Protein AF-A0A1D2I4F2-F1 (afdb_monomer_lite)

Radius of gyration: 16.28 Å; chains: 1; bounding box: 56×26×35 Å

Sequence (125 aa):
MTRATALVVESPAGPIPRQWALKSPFAGLDVCREAGWDMWPDGPRPVFDEDFWDLSAVKFPKGVRSNVKRLDFTGITNPALRLTAKEYVFALVVPEHERVLALPEARREPYKPESAFNFCVQLVR

Secondary structure (DSSP, 8-state):
----------PPPSSPPHHHHTTSTTTT-BHHHHTT--B-TTS---BTT-SEEE-TTB-PPTT--GGGGEEE-TT--SHHHHHHHHHHHHHHH-TTSHHHHTSTT---SPPPHHHHHHHHHHHH-

Foldseek 3Di:
DDDDDDDDDDFDWDAQPPVVLVPQPQRQPQLCVLLVFDFDDPDDGDGLSDQKQQQVRGPDDPPDDNLLRIQHLVLVGRNVLSNVLSSVLSCQSRCVPPVNVPDPPGDNDHDDSSVSNVSSVVSSD

pLDDT: mean 92.34, std 9.26, range [55.84, 98.5]

Structure (mmCIF, N/CA/C/O backbone):
data_AF-A0A1D2I4F2-F1
#
_entry.id   AF-A0A1D2I4F2-F1
#
loop_
_atom_site.group_PDB
_atom_site.id
_atom_site.type_symbol
_atom_site.label_atom_id
_atom_site.label_alt_id
_atom_site.label_comp_id
_atom_site.label_asym_id
_atom_site.label_entity_id
_atom_site.label_seq_id
_atom_site.pdbx_PDB_ins_code
_atom_site.Cartn_x
_atom_site.Cartn_y
_atom_site.Cartn_z
_atom_site.occupancy
_atom_site.B_iso_or_equiv
_atom_site.auth_seq_id
_atom_site.auth_comp_id
_atom_site.auth_asym_id
_atom_site.auth_atom_id
_atom_site.pdbx_PDB_model_num
ATOM 1 N N . MET A 1 1 ? -40.241 14.350 17.818 1.00 55.84 1 MET A N 1
ATOM 2 C CA . MET A 1 1 ? -38.899 14.782 17.366 1.00 55.84 1 MET A CA 1
ATOM 3 C C . MET A 1 1 ? -37.864 13.940 18.101 1.00 55.84 1 MET A C 1
ATOM 5 O O . MET A 1 1 ? -37.654 14.165 19.285 1.00 55.84 1 MET A O 1
ATOM 9 N N . THR A 1 2 ? -37.296 12.920 17.457 1.00 58.72 2 THR A N 1
ATOM 10 C CA . THR A 1 2 ? -36.288 12.036 18.071 1.00 58.72 2 THR A CA 1
ATOM 11 C C . THR A 1 2 ? -34.926 12.714 17.975 1.00 58.72 2 THR A C 1
ATOM 13 O O . THR A 1 2 ? -34.459 13.009 16.878 1.00 58.72 2 THR A O 1
ATOM 16 N N . ARG A 1 3 ? -34.314 13.026 19.119 1.00 61.41 3 ARG A N 1
ATOM 17 C CA . ARG A 1 3 ? -32.991 13.656 19.184 1.00 61.41 3 ARG A CA 1
ATOM 18 C C . ARG A 1 3 ? -31.951 12.598 18.800 1.00 61.41 3 ARG A C 1
ATOM 20 O O . ARG A 1 3 ? -31.857 11.579 19.475 1.00 61.41 3 ARG A O 1
ATOM 27 N N . ALA A 1 4 ? -31.214 12.811 17.712 1.00 62.91 4 ALA A N 1
ATOM 28 C CA . ALA A 1 4 ? -30.090 11.952 17.361 1.00 62.91 4 ALA A CA 1
ATOM 29 C C . ALA A 1 4 ? -28.988 12.143 18.414 1.00 62.91 4 ALA A C 1
ATOM 31 O O . ALA A 1 4 ? -28.402 13.220 18.523 1.00 62.91 4 ALA A 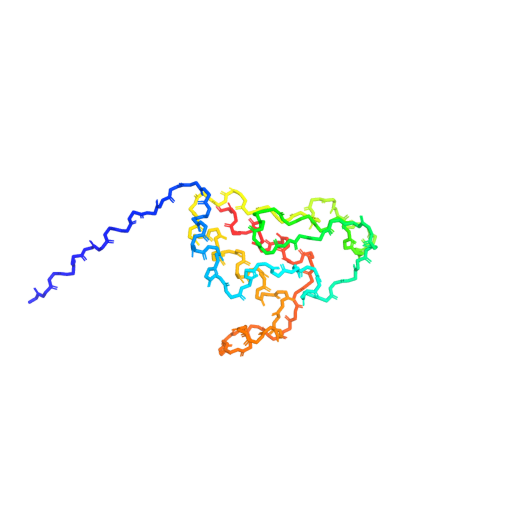O 1
ATOM 32 N N . THR A 1 5 ? -28.756 11.121 19.234 1.00 72.38 5 THR A N 1
ATOM 33 C CA . THR A 1 5 ? -27.628 11.087 20.166 1.00 72.38 5 THR A CA 1
ATOM 34 C C . THR A 1 5 ? -26.356 10.867 19.356 1.00 72.38 5 THR A C 1
ATOM 36 O O . THR A 1 5 ? -26.275 9.911 18.587 1.00 72.38 5 THR A O 1
ATOM 39 N N . ALA A 1 6 ? -25.371 11.753 19.502 1.00 71.38 6 ALA A N 1
ATOM 40 C CA . ALA A 1 6 ? -24.070 11.568 18.873 1.00 71.38 6 ALA A CA 1
ATOM 41 C C . ALA A 1 6 ? -23.411 10.294 19.427 1.00 71.38 6 ALA A C 1
ATOM 43 O O . ALA A 1 6 ? -23.217 10.166 20.636 1.00 71.38 6 ALA A O 1
ATOM 44 N N . LEU A 1 7 ? -23.077 9.353 18.543 1.00 76.94 7 LEU A N 1
ATOM 45 C CA . LEU A 1 7 ? -22.203 8.232 18.873 1.00 76.94 7 LEU A CA 1
ATOM 46 C C . LEU A 1 7 ? -20.778 8.771 19.002 1.00 76.94 7 LEU A C 1
ATOM 48 O O . LEU A 1 7 ? -20.156 9.141 18.007 1.00 76.94 7 LEU A O 1
ATOM 52 N N . VAL A 1 8 ? -20.271 8.835 20.231 1.00 70.81 8 VAL A N 1
ATOM 53 C CA . VAL A 1 8 ? -18.849 9.083 20.479 1.00 70.81 8 VAL A CA 1
ATOM 54 C C . VAL A 1 8 ? -18.120 7.765 20.244 1.00 70.81 8 VAL A C 1
ATOM 56 O O . VAL A 1 8 ? -18.245 6.832 21.033 1.00 70.81 8 VAL A O 1
ATOM 59 N N . VAL A 1 9 ? -17.402 7.672 19.126 1.00 70.00 9 VAL A N 1
ATOM 60 C CA . VAL A 1 9 ? -16.529 6.534 18.827 1.00 70.00 9 VAL A CA 1
ATOM 61 C C . VAL A 1 9 ? -15.127 6.894 19.291 1.00 70.00 9 VAL A C 1
ATOM 63 O O . VAL A 1 9 ? -14.437 7.687 18.649 1.00 70.00 9 VAL A O 1
ATOM 66 N N . GLU A 1 10 ? -14.700 6.321 20.412 1.00 68.81 10 GLU A N 1
ATOM 67 C CA . GLU A 1 10 ? -13.300 6.399 20.818 1.00 68.81 10 GLU A CA 1
ATOM 68 C C . GLU A 1 10 ? -12.462 5.578 19.834 1.00 68.81 10 GLU A C 1
ATOM 70 O O . GLU A 1 10 ? -12.606 4.360 19.723 1.00 68.81 10 GLU A O 1
ATOM 75 N N . SER A 1 11 ? -11.608 6.258 19.070 1.00 64.81 11 SER A N 1
ATOM 76 C CA . SER A 1 11 ? -10.616 5.579 18.242 1.00 64.81 11 SER A CA 1
ATOM 77 C C . SER A 1 11 ? -9.380 5.307 19.095 1.00 64.81 11 SER A C 1
ATOM 79 O O . SER A 1 11 ? -8.822 6.259 19.646 1.00 64.81 11 SER A O 1
ATOM 81 N N . PRO A 1 12 ? -8.928 4.047 19.215 1.00 68.44 12 PRO A N 1
ATOM 82 C CA . PRO A 1 12 ? -7.686 3.760 19.918 1.00 68.44 12 PRO A CA 1
ATOM 83 C C . PRO A 1 12 ? -6.537 4.495 19.222 1.00 68.44 12 PRO A C 1
ATOM 85 O O . PRO A 1 12 ? -6.547 4.614 18.006 1.00 68.44 12 PRO A O 1
ATOM 88 N N . ALA A 1 13 ? -5.553 4.998 19.960 1.00 75.50 13 ALA A N 1
ATOM 89 C CA . ALA A 1 13 ? -4.295 5.457 19.373 1.00 75.50 13 ALA A CA 1
ATOM 90 C C . ALA A 1 13 ? -3.278 4.307 19.378 1.00 75.50 13 ALA A C 1
ATOM 92 O O . ALA A 1 13 ? -3.334 3.432 20.245 1.00 75.50 13 ALA A O 1
ATOM 93 N N . GLY A 1 14 ? -2.326 4.326 18.445 1.00 82.69 14 GLY A N 1
ATOM 94 C CA . GLY A 1 14 ? -1.213 3.374 18.425 1.00 82.69 14 GLY A CA 1
ATOM 95 C C . GLY A 1 14 ? -1.293 2.354 17.283 1.00 82.69 14 GLY A C 1
ATOM 96 O O . GLY A 1 14 ? -1.800 2.687 16.211 1.00 82.69 14 GLY A O 1
ATOM 97 N N . PRO A 1 15 ? -0.715 1.149 17.445 1.00 87.75 15 PRO A N 1
ATOM 98 C CA . PRO A 1 15 ? -0.647 0.166 16.368 1.00 87.75 15 PRO A CA 1
ATOM 99 C C . PRO A 1 15 ? -2.035 -0.363 15.995 1.00 87.75 15 PRO A C 1
ATOM 101 O O . PRO A 1 15 ? -2.947 -0.391 16.824 1.00 87.75 15 PRO A O 1
ATOM 104 N N . ILE A 1 16 ? -2.179 -0.834 14.753 1.00 92.19 16 ILE A N 1
ATOM 105 C CA . ILE A 1 16 ? -3.400 -1.507 14.299 1.00 92.19 16 ILE A CA 1
ATOM 106 C C . ILE A 1 16 ? -3.646 -2.732 15.193 1.00 92.19 16 ILE A C 1
ATOM 108 O O . ILE A 1 16 ? -2.774 -3.603 15.274 1.00 92.19 16 ILE A O 1
ATOM 112 N N . PRO A 1 17 ? -4.807 -2.841 15.871 1.00 93.06 17 PRO A N 1
ATOM 113 C CA . PRO A 1 17 ? -5.141 -4.030 16.639 1.00 93.06 17 PRO A CA 1
ATOM 114 C C . PRO A 1 17 ? -5.024 -5.286 15.776 1.00 93.06 17 PRO A C 1
ATOM 116 O O . PRO A 1 17 ? -5.597 -5.358 14.687 1.00 93.06 17 PRO A O 1
ATOM 119 N N . ARG A 1 18 ? -4.318 -6.308 16.274 1.00 91.19 18 ARG A N 1
ATOM 120 C CA . ARG A 1 18 ? -4.027 -7.534 15.512 1.00 91.19 18 ARG A CA 1
ATOM 121 C C . ARG A 1 18 ? -5.289 -8.183 14.941 1.00 91.19 18 ARG A C 1
ATOM 123 O O . ARG A 1 18 ? -5.275 -8.632 13.801 1.00 91.19 18 ARG A O 1
ATOM 130 N N . GLN A 1 19 ? -6.392 -8.209 15.694 1.00 92.81 19 GLN A N 1
ATOM 131 C CA . GLN A 1 19 ? -7.646 -8.783 15.201 1.00 92.81 19 GLN A CA 1
ATOM 132 C C . GLN A 1 19 ? -8.298 -7.989 14.060 1.00 92.81 19 GLN A C 1
ATOM 134 O O . GLN A 1 19 ? -9.134 -8.544 13.356 1.00 92.81 19 GLN A O 1
ATOM 139 N N . TRP A 1 20 ? -7.983 -6.700 13.900 1.00 93.62 20 TRP A N 1
ATOM 140 C CA . TRP A 1 20 ? -8.445 -5.904 12.760 1.00 93.62 20 TRP A CA 1
ATOM 141 C C . TRP A 1 20 ? -7.572 -6.183 11.545 1.00 93.62 20 TRP A C 1
ATOM 143 O O . TRP A 1 20 ? -8.109 -6.482 10.486 1.00 93.62 20 TRP A O 1
ATOM 153 N N . ALA A 1 21 ? -6.247 -6.190 11.732 1.00 92.38 21 ALA A N 1
ATOM 154 C CA . ALA A 1 21 ? -5.298 -6.537 10.677 1.00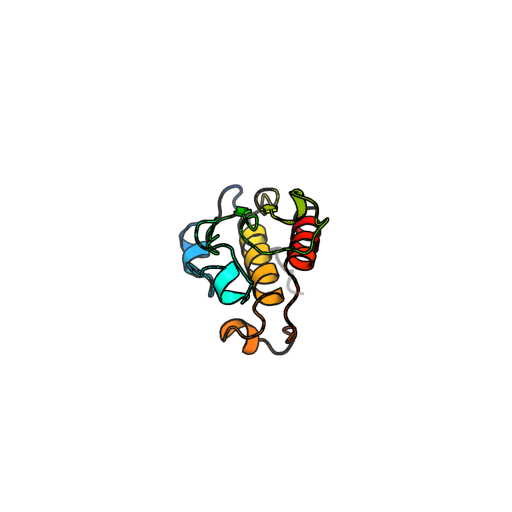 92.38 21 ALA A CA 1
ATOM 155 C C . ALA A 1 21 ? -5.614 -7.915 10.067 1.00 92.38 21 ALA A C 1
ATOM 157 O O . ALA A 1 21 ? -5.795 -8.020 8.862 1.00 92.38 21 ALA A O 1
ATOM 158 N N . LEU A 1 22 ? -5.824 -8.940 10.904 1.00 93.75 22 LEU A N 1
ATOM 159 C CA . LEU A 1 22 ? -6.173 -10.300 10.462 1.00 93.75 22 LEU A CA 1
ATOM 160 C C . LEU A 1 22 ? -7.537 -10.419 9.761 1.00 93.75 22 LEU A C 1
ATOM 162 O O . LEU A 1 22 ? -7.810 -11.440 9.137 1.00 93.75 22 LEU A O 1
ATOM 166 N N . LYS A 1 23 ? -8.420 -9.426 9.911 1.00 95.56 23 LYS A N 1
ATOM 167 C CA . LYS A 1 23 ? -9.723 -9.390 9.233 1.00 95.56 23 LYS A CA 1
ATOM 168 C C . LYS A 1 23 ? -9.669 -8.666 7.894 1.00 95.56 23 LYS A C 1
ATOM 170 O O . LYS A 1 23 ? -10.653 -8.733 7.159 1.00 95.56 23 LYS A O 1
ATOM 175 N N . SER A 1 24 ? -8.573 -7.971 7.593 1.00 97.06 24 SER A N 1
ATOM 176 C CA . SER A 1 24 ? -8.408 -7.347 6.289 1.00 97.06 24 SER A CA 1
ATOM 177 C C . SER A 1 24 ? -8.427 -8.425 5.203 1.00 97.06 24 SER A C 1
ATOM 179 O O . SER A 1 24 ? -7.782 -9.463 5.371 1.00 97.06 24 SER A O 1
ATOM 181 N N . PRO A 1 25 ? -9.121 -8.202 4.073 1.00 96.62 25 PRO A N 1
ATOM 182 C CA . PRO A 1 25 ? -9.096 -9.131 2.945 1.00 96.62 25 PRO A CA 1
ATOM 183 C C . PRO A 1 25 ? -7.697 -9.338 2.354 1.00 96.62 25 PRO A C 1
ATOM 185 O O . PRO A 1 25 ? -7.506 -10.283 1.595 1.00 96.62 25 PRO A O 1
ATOM 188 N N . PHE A 1 26 ? -6.750 -8.453 2.672 1.00 98.44 26 PHE A N 1
ATOM 189 C CA . PHE A 1 26 ? -5.397 -8.457 2.123 1.00 98.44 26 PHE A CA 1
ATOM 190 C C . PHE A 1 26 ? -4.344 -8.956 3.122 1.00 98.44 26 PHE A C 1
ATOM 192 O O . PHE A 1 26 ? -3.151 -8.908 2.827 1.00 98.44 26 PHE A O 1
ATOM 199 N N . ALA A 1 27 ? -4.764 -9.418 4.305 1.00 97.81 27 ALA A N 1
ATOM 200 C CA . ALA A 1 27 ? -3.855 -9.849 5.362 1.00 97.81 27 ALA A CA 1
ATOM 201 C C . ALA A 1 27 ? -2.865 -10.921 4.870 1.00 97.81 27 ALA A C 1
ATOM 203 O O . ALA A 1 27 ? -3.256 -11.917 4.258 1.00 97.81 27 ALA A O 1
ATOM 204 N N . GLY A 1 28 ? -1.578 -10.713 5.153 1.00 97.62 28 GLY A N 1
ATOM 205 C CA . GLY A 1 28 ? -0.488 -11.620 4.782 1.00 97.62 28 GLY A CA 1
ATOM 206 C C . GLY A 1 28 ? -0.098 -11.651 3.296 1.00 97.62 28 GLY A C 1
ATOM 207 O O . GLY A 1 28 ? 0.795 -12.419 2.937 1.00 97.62 28 GLY A O 1
ATOM 208 N N . LEU A 1 29 ? -0.720 -10.847 2.426 1.00 98.50 29 LEU A N 1
ATOM 209 C CA . LEU A 1 29 ? -0.370 -10.805 1.001 1.00 98.50 29 LEU A CA 1
ATOM 210 C C . LEU A 1 29 ? 0.955 -10.067 0.750 1.00 98.50 29 LEU A C 1
ATOM 212 O O . LEU A 1 29 ? 1.239 -9.055 1.388 1.00 98.50 29 LEU A O 1
ATOM 216 N N . ASP A 1 30 ? 1.740 -10.543 -0.221 1.00 98.06 30 ASP A N 1
ATOM 217 C CA . ASP A 1 30 ? 2.923 -9.841 -0.746 1.00 98.06 30 ASP A CA 1
ATOM 218 C C . ASP A 1 30 ? 2.467 -8.726 -1.696 1.00 98.06 30 ASP A C 1
ATOM 220 O O . ASP A 1 30 ? 1.979 -8.991 -2.796 1.00 98.06 30 ASP A O 1
ATOM 224 N N . VAL A 1 31 ? 2.637 -7.472 -1.275 1.00 97.81 31 VAL A N 1
ATOM 225 C CA . VAL A 1 31 ? 2.112 -6.298 -1.989 1.00 97.81 31 VAL A CA 1
ATOM 226 C C . VAL A 1 31 ? 2.697 -6.182 -3.394 1.00 97.81 31 VAL A C 1
ATOM 228 O O . VAL A 1 31 ? 1.971 -5.916 -4.351 1.00 97.81 31 VAL A O 1
ATOM 231 N N . CYS A 1 32 ? 4.005 -6.393 -3.540 1.00 97.06 32 CYS A N 1
ATOM 232 C CA . CYS A 1 32 ? 4.686 -6.239 -4.823 1.00 97.06 32 CYS A CA 1
ATOM 233 C C . CYS A 1 32 ? 4.312 -7.355 -5.800 1.00 97.06 32 CYS A C 1
ATOM 235 O O . CYS A 1 32 ? 4.177 -7.101 -6.998 1.00 97.06 32 CYS A O 1
ATOM 237 N N . ARG A 1 33 ? 4.158 -8.585 -5.295 1.00 96.94 33 ARG A N 1
ATOM 238 C CA . ARG A 1 33 ? 3.707 -9.730 -6.092 1.00 96.94 33 ARG A CA 1
ATOM 239 C C . ARG A 1 33 ? 2.284 -9.522 -6.595 1.00 96.94 33 ARG A C 1
ATOM 241 O O . ARG A 1 33 ? 2.050 -9.709 -7.784 1.00 96.94 33 ARG A O 1
ATOM 248 N N . GLU A 1 34 ? 1.365 -9.144 -5.711 1.00 98.25 34 GLU A N 1
ATOM 249 C CA . GLU A 1 34 ? -0.038 -8.910 -6.068 1.00 98.25 34 GLU A CA 1
ATOM 250 C C . GLU A 1 34 ? -0.173 -7.749 -7.063 1.00 98.25 34 GLU A C 1
ATOM 252 O O . GLU A 1 34 ? -0.891 -7.860 -8.051 1.00 98.25 34 GLU A O 1
ATOM 257 N N . ALA A 1 35 ? 0.599 -6.672 -6.886 1.00 97.19 35 ALA A N 1
ATOM 258 C CA . ALA A 1 35 ? 0.633 -5.549 -7.826 1.00 97.19 35 ALA A CA 1
ATOM 259 C C . ALA A 1 35 ? 1.317 -5.865 -9.173 1.00 97.19 35 ALA A C 1
ATOM 261 O O . ALA A 1 35 ? 1.363 -5.004 -10.055 1.00 97.19 35 ALA A O 1
ATOM 262 N N . GLY A 1 36 ? 1.883 -7.067 -9.341 1.00 96.69 36 GLY A N 1
ATOM 263 C CA . GLY A 1 36 ? 2.556 -7.483 -10.572 1.00 96.69 36 GLY A CA 1
ATOM 264 C C . GLY A 1 36 ? 3.800 -6.655 -10.904 1.00 96.69 36 GLY A C 1
ATOM 265 O O . GLY A 1 36 ? 4.160 -6.520 -12.073 1.00 96.69 36 GLY A O 1
ATOM 266 N N . TRP A 1 37 ? 4.446 -6.053 -9.902 1.00 96.12 37 TRP A N 1
ATOM 267 C CA . TRP A 1 37 ? 5.612 -5.206 -10.132 1.00 96.12 37 TRP A CA 1
ATOM 268 C C . TRP A 1 37 ? 6.871 -6.032 -10.378 1.00 96.12 37 TRP A C 1
ATOM 270 O O . TRP A 1 37 ? 7.153 -7.013 -9.688 1.00 96.12 37 TRP A O 1
ATOM 280 N N . ASP A 1 38 ? 7.680 -5.581 -11.335 1.00 95.25 38 ASP A N 1
ATOM 281 C CA . ASP A 1 38 ? 8.976 -6.184 -11.615 1.00 95.25 38 ASP A CA 1
ATOM 282 C C . ASP A 1 38 ? 9.960 -5.911 -10.476 1.00 95.25 38 ASP A C 1
ATOM 284 O O . ASP A 1 38 ? 10.231 -4.763 -10.121 1.00 95.25 38 ASP A O 1
ATOM 288 N N . MET A 1 39 ? 10.550 -6.976 -9.935 1.00 95.69 39 MET A N 1
ATO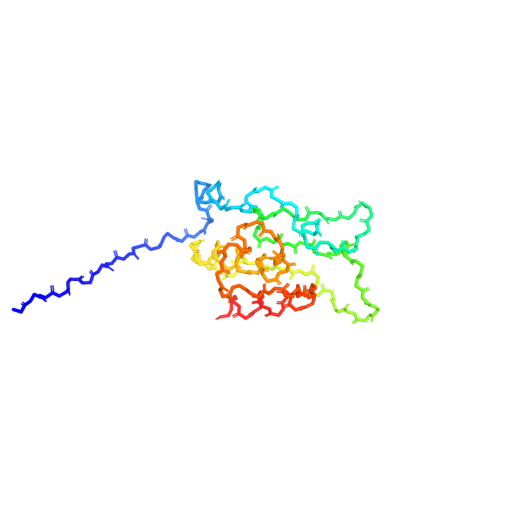M 289 C CA . MET A 1 39 ? 11.384 -6.926 -8.731 1.00 95.69 39 MET A CA 1
ATOM 290 C C . MET A 1 39 ? 12.785 -7.486 -8.984 1.00 95.69 39 MET A C 1
ATOM 292 O O . MET A 1 39 ? 12.993 -8.345 -9.848 1.00 95.69 39 MET A O 1
ATOM 296 N N . TRP A 1 40 ? 13.761 -7.025 -8.205 1.00 95.69 40 TRP A N 1
ATOM 297 C CA . TRP A 1 40 ? 15.026 -7.736 -8.018 1.00 95.69 40 TRP A CA 1
ATOM 298 C C . TRP A 1 40 ? 14.821 -8.966 -7.106 1.00 95.69 40 TRP A C 1
ATOM 300 O O . TRP A 1 40 ? 14.010 -8.886 -6.181 1.00 95.69 40 TRP A O 1
ATOM 310 N N . PRO A 1 41 ? 15.509 -10.102 -7.349 1.00 89.25 41 PRO A N 1
ATOM 311 C CA . PRO A 1 41 ? 15.239 -11.364 -6.646 1.00 89.25 41 PRO A CA 1
ATOM 312 C C . PRO A 1 41 ? 15.376 -11.301 -5.118 1.00 89.25 41 PRO A C 1
ATOM 314 O O . PRO A 1 41 ? 14.474 -11.761 -4.426 1.00 89.25 41 PRO A O 1
ATOM 317 N N . ASP A 1 42 ? 16.435 -10.665 -4.610 1.00 91.00 42 ASP A N 1
ATOM 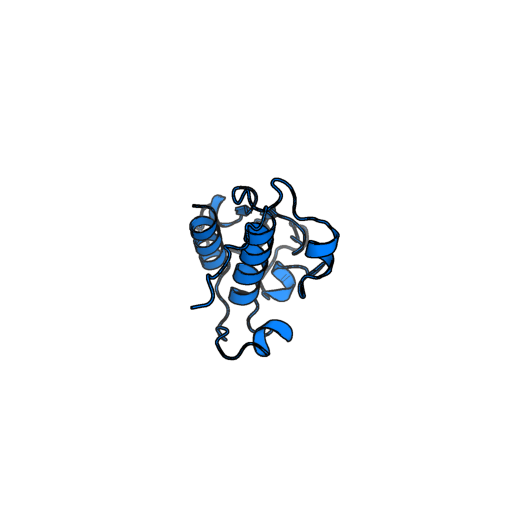318 C CA . ASP A 1 42 ? 16.831 -10.731 -3.190 1.00 91.00 42 ASP A CA 1
ATOM 319 C C . ASP A 1 42 ? 16.512 -9.455 -2.393 1.00 91.00 42 ASP A C 1
ATOM 321 O O . ASP A 1 42 ? 17.086 -9.196 -1.336 1.00 91.00 42 ASP A O 1
ATOM 325 N N . GLY A 1 43 ? 15.641 -8.602 -2.932 1.00 92.69 43 GLY A N 1
ATOM 326 C CA . GLY A 1 43 ? 15.261 -7.354 -2.280 1.00 92.69 43 GLY A CA 1
ATOM 327 C C . GLY A 1 43 ? 14.034 -7.489 -1.365 1.00 92.69 43 GLY A C 1
ATOM 328 O O . GLY A 1 43 ? 13.370 -8.529 -1.375 1.00 92.69 43 GLY A O 1
ATOM 329 N N . PRO A 1 44 ? 13.702 -6.434 -0.595 1.00 95.31 44 PRO A N 1
ATOM 330 C CA . PRO A 1 44 ? 12.519 -6.414 0.263 1.00 95.31 44 PRO A CA 1
ATOM 331 C C . PRO A 1 44 ? 11.222 -6.814 -0.457 1.00 95.31 44 PRO A C 1
ATOM 333 O O . PRO A 1 44 ? 10.980 -6.421 -1.601 1.00 95.31 44 PRO A O 1
ATOM 336 N N . ARG A 1 45 ? 10.386 -7.593 0.239 1.00 95.50 45 ARG A N 1
ATOM 337 C CA . ARG A 1 45 ? 9.066 -8.070 -0.202 1.00 95.50 45 ARG A CA 1
ATOM 338 C C . ARG A 1 45 ? 8.041 -7.671 0.855 1.00 95.50 45 ARG A C 1
ATOM 340 O O . ARG A 1 45 ? 7.778 -8.471 1.752 1.00 95.50 45 ARG A O 1
ATOM 347 N N . PRO A 1 46 ? 7.547 -6.423 0.822 1.00 96.94 46 PRO A N 1
ATOM 348 C CA . PRO A 1 46 ? 6.674 -5.958 1.876 1.00 96.94 46 PRO A CA 1
ATOM 349 C C . PRO A 1 46 ? 5.365 -6.737 1.858 1.00 96.94 46 PRO A C 1
ATOM 351 O O . PRO A 1 46 ? 4.743 -6.919 0.804 1.00 96.94 46 PRO A O 1
ATOM 354 N N . VAL A 1 47 ? 4.953 -7.187 3.036 1.00 97.88 47 VAL A N 1
ATOM 355 C CA . VAL A 1 47 ? 3.646 -7.816 3.219 1.00 97.88 47 VAL A CA 1
ATOM 356 C C . VAL A 1 47 ? 2.637 -6.762 3.644 1.00 97.88 47 VAL A C 1
ATOM 358 O O . VAL A 1 47 ? 2.974 -5.794 4.326 1.00 97.88 47 VAL A O 1
ATOM 361 N N . PHE A 1 48 ? 1.377 -6.952 3.267 1.00 98.31 48 PHE A N 1
ATOM 362 C CA . PHE A 1 48 ? 0.308 -5.997 3.549 1.00 98.31 48 PHE A CA 1
ATOM 363 C C . PHE A 1 48 ? 0.226 -5.616 5.037 1.00 98.31 48 PHE A C 1
ATOM 365 O O . PHE A 1 48 ? -0.065 -4.470 5.377 1.00 98.31 48 PHE A O 1
ATOM 372 N N . ASP A 1 49 ? 0.528 -6.557 5.931 1.00 96.50 49 ASP A N 1
ATOM 373 C CA . ASP A 1 49 ? 0.451 -6.379 7.381 1.00 96.50 49 ASP A CA 1
ATOM 374 C C . ASP A 1 49 ? 1.426 -5.314 7.910 1.00 96.50 49 ASP A C 1
ATOM 376 O O . ASP A 1 49 ? 1.159 -4.699 8.942 1.00 96.50 49 ASP A O 1
ATOM 380 N N . GLU A 1 50 ? 2.509 -5.022 7.188 1.00 96.31 50 GLU A N 1
ATOM 381 C CA . GLU A 1 50 ? 3.496 -4.010 7.565 1.00 96.31 50 GLU A CA 1
ATOM 382 C C . GLU A 1 50 ? 2.951 -2.592 7.355 1.00 96.31 50 GLU A C 1
ATOM 384 O O . GLU A 1 50 ? 2.246 -2.317 6.388 1.00 96.31 50 GLU A O 1
ATOM 389 N N . ASP A 1 51 ? 3.278 -1.667 8.258 1.00 96.00 51 ASP A N 1
ATOM 390 C CA . ASP A 1 51 ? 2.894 -0.248 8.138 1.00 96.00 51 ASP A CA 1
ATOM 391 C C . ASP A 1 51 ? 3.913 0.577 7.331 1.00 96.00 51 ASP A C 1
ATOM 393 O O . ASP A 1 51 ? 3.690 1.757 7.059 1.00 96.00 51 ASP A O 1
ATOM 397 N N . PHE A 1 52 ? 5.024 -0.047 6.938 1.00 97.06 52 PHE A N 1
ATOM 398 C CA . PHE A 1 52 ? 6.048 0.520 6.072 1.00 97.06 52 PHE A CA 1
ATOM 399 C C . PHE A 1 52 ? 6.336 -0.461 4.940 1.00 97.06 52 PHE A C 1
ATOM 401 O O . PHE A 1 52 ? 6.867 -1.543 5.182 1.00 97.06 52 PHE A O 1
ATOM 408 N N . TRP A 1 53 ? 6.003 -0.086 3.707 1.00 97.94 53 TRP A N 1
ATOM 409 C CA . TRP A 1 53 ? 6.299 -0.901 2.533 1.00 97.94 53 TRP A CA 1
ATOM 410 C C . TRP A 1 53 ? 7.570 -0.395 1.854 1.00 97.94 53 TRP A C 1
ATOM 412 O O . TRP A 1 53 ? 7.595 0.687 1.252 1.00 97.94 53 TRP A O 1
ATOM 422 N N . ASP A 1 54 ? 8.634 -1.193 1.952 1.00 97.44 54 ASP A N 1
ATOM 423 C CA . ASP A 1 54 ? 9.897 -0.942 1.263 1.00 97.44 54 ASP A CA 1
ATOM 424 C C . ASP A 1 54 ? 9.831 -1.462 -0.178 1.00 97.44 54 ASP A C 1
ATOM 426 O O . ASP A 1 54 ? 9.876 -2.663 -0.438 1.00 97.44 54 ASP A O 1
ATOM 430 N N . LEU A 1 55 ? 9.749 -0.537 -1.132 1.00 97.06 55 LEU A N 1
ATOM 431 C CA . LEU A 1 55 ? 9.708 -0.826 -2.564 1.00 97.06 55 LEU A CA 1
ATOM 432 C C . LEU A 1 55 ? 11.090 -0.708 -3.218 1.00 97.06 55 LEU A C 1
ATOM 434 O O . LEU A 1 55 ? 11.192 -0.638 -4.441 1.00 97.06 55 LEU A O 1
ATOM 438 N N . SER A 1 56 ? 12.183 -0.656 -2.451 1.00 96.19 56 SER A N 1
ATOM 439 C CA . SER A 1 56 ? 13.539 -0.485 -2.998 1.00 96.19 56 SER A CA 1
ATOM 440 C C . SER A 1 56 ? 13.958 -1.586 -3.979 1.00 96.19 56 SER A C 1
ATOM 442 O O . SER A 1 56 ? 14.783 -1.325 -4.860 1.00 96.19 56 SER A O 1
ATOM 444 N N . ALA A 1 57 ? 13.350 -2.769 -3.871 1.00 96.56 57 ALA A N 1
ATOM 445 C CA . ALA A 1 57 ? 13.531 -3.900 -4.774 1.00 96.56 57 ALA A CA 1
ATOM 446 C C . ALA A 1 57 ? 12.764 -3.787 -6.102 1.00 96.56 57 ALA A C 1
ATOM 448 O O . ALA A 1 57 ? 13.101 -4.509 -7.043 1.00 96.56 57 ALA A O 1
ATOM 449 N N . VAL A 1 58 ? 11.768 -2.899 -6.207 1.00 96.94 58 VAL A N 1
ATOM 450 C CA . VAL A 1 58 ? 11.020 -2.671 -7.451 1.00 96.94 58 VAL A CA 1
ATOM 451 C C . VAL A 1 58 ? 11.949 -2.044 -8.495 1.00 96.94 58 VAL A C 1
ATOM 453 O O . VAL A 1 58 ? 12.717 -1.112 -8.221 1.00 96.94 58 VAL A O 1
ATOM 456 N N . LYS A 1 59 ? 11.871 -2.537 -9.730 1.00 95.62 59 LYS A N 1
ATOM 457 C CA . LYS A 1 59 ? 12.615 -2.021 -10.882 1.00 95.62 59 LYS A CA 1
ATOM 458 C C . LYS A 1 59 ? 11.981 -0.730 -11.399 1.00 95.62 59 LYS A C 1
ATOM 460 O O . LYS A 1 59 ? 11.252 -0.713 -12.383 1.00 95.62 59 LYS A O 1
ATOM 465 N N . P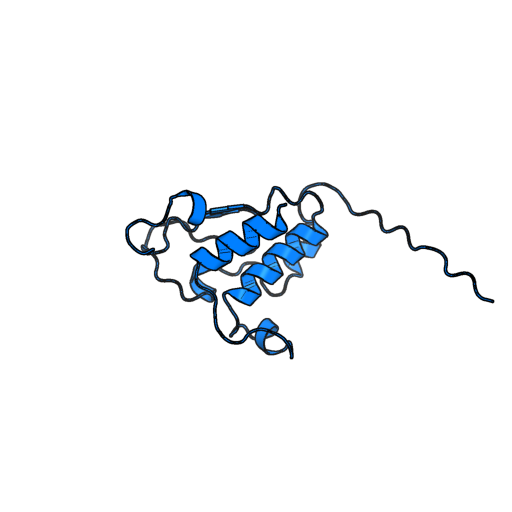HE A 1 60 ? 12.296 0.374 -10.733 1.00 94.69 60 PHE A N 1
ATOM 466 C CA . PHE A 1 60 ? 11.896 1.711 -11.169 1.00 94.69 60 PHE A CA 1
ATOM 467 C C . PHE A 1 60 ? 12.682 2.206 -12.398 1.00 94.69 60 PHE A C 1
ATOM 469 O O . PHE A 1 60 ? 13.853 1.845 -12.572 1.00 94.69 60 PHE A O 1
ATOM 476 N N . PRO A 1 61 ? 12.102 3.124 -13.198 1.00 91.38 61 PRO A N 1
ATOM 477 C CA . PRO A 1 61 ? 12.845 3.897 -14.187 1.00 91.38 61 PRO A CA 1
ATOM 478 C C . PRO A 1 61 ? 14.058 4.629 -13.590 1.00 91.38 61 PRO A C 1
ATOM 480 O O . PRO A 1 61 ? 14.081 5.017 -12.415 1.00 91.38 61 PRO A O 1
ATOM 483 N N . LYS A 1 62 ? 15.079 4.877 -14.421 1.00 91.00 62 LYS A N 1
ATOM 484 C CA . LYS A 1 62 ? 16.241 5.685 -14.017 1.00 91.00 62 LYS A CA 1
ATOM 485 C C . LYS A 1 62 ? 15.787 7.096 -13.618 1.00 91.00 62 LYS A C 1
ATOM 487 O O . LYS A 1 62 ? 15.014 7.723 -14.333 1.00 91.00 62 LYS A O 1
ATOM 492 N N . GLY A 1 63 ? 16.304 7.601 -12.497 1.00 89.00 63 GLY A N 1
ATOM 493 C CA . GLY A 1 63 ? 16.021 8.956 -12.001 1.00 89.00 63 GLY A CA 1
ATOM 494 C C . GLY A 1 63 ? 14.872 9.062 -10.991 1.00 89.00 63 GLY A C 1
ATOM 495 O O . GLY A 1 63 ? 14.665 10.140 -10.434 1.00 89.00 63 GLY A O 1
ATOM 496 N N . VAL A 1 64 ? 14.161 7.967 -10.691 1.00 92.62 64 VAL A N 1
ATOM 497 C CA . VAL A 1 64 ? 13.183 7.953 -9.591 1.00 92.62 64 VAL A CA 1
ATOM 498 C C . VAL A 1 64 ? 13.898 8.165 -8.252 1.00 92.62 64 VAL A C 1
ATOM 500 O O . VAL A 1 64 ? 14.881 7.489 -7.935 1.00 92.62 64 VAL A O 1
ATOM 503 N N . ARG A 1 65 ? 13.402 9.125 -7.462 1.00 93.69 65 ARG A N 1
ATOM 504 C CA . ARG A 1 65 ? 13.973 9.495 -6.158 1.00 93.69 65 ARG A CA 1
ATOM 505 C C . ARG A 1 65 ? 13.827 8.351 -5.152 1.00 93.69 65 ARG A C 1
ATOM 507 O O . ARG A 1 65 ? 12.848 7.612 -5.175 1.00 93.69 65 ARG A O 1
ATOM 514 N N . SER A 1 66 ? 14.778 8.232 -4.229 1.00 92.00 66 SER A N 1
ATOM 515 C CA . SER A 1 66 ? 14.802 7.153 -3.230 1.00 92.00 66 SER A CA 1
ATOM 516 C C . SER A 1 66 ? 13.589 7.150 -2.294 1.00 92.00 66 SER A C 1
ATOM 518 O O . SER A 1 66 ? 13.145 6.079 -1.895 1.00 92.00 66 SER A O 1
ATOM 520 N N . ASN A 1 67 ? 13.026 8.318 -1.975 1.00 91.88 67 ASN A N 1
ATOM 521 C CA . ASN A 1 67 ? 11.849 8.435 -1.111 1.00 91.88 67 ASN A CA 1
ATOM 522 C C . ASN A 1 67 ? 10.577 7.852 -1.743 1.00 91.88 67 ASN A C 1
ATOM 524 O O . ASN A 1 67 ? 9.750 7.318 -1.020 1.00 91.88 67 ASN A O 1
ATOM 528 N N . VAL A 1 68 ? 10.450 7.895 -3.074 1.00 93.69 68 VAL A N 1
ATOM 529 C CA . VAL A 1 68 ? 9.303 7.319 -3.802 1.00 93.69 68 VAL A CA 1
ATOM 530 C C . VAL A 1 68 ? 9.230 5.799 -3.624 1.00 93.69 68 VAL A C 1
ATOM 532 O O . VAL A 1 68 ? 8.169 5.201 -3.749 1.00 93.69 68 VAL A O 1
ATOM 535 N N . LYS A 1 69 ? 10.352 5.165 -3.271 1.00 95.69 69 LYS A N 1
ATOM 536 C CA . LYS A 1 69 ? 10.448 3.720 -3.051 1.00 95.69 69 LYS A CA 1
ATOM 537 C C . LYS A 1 69 ? 10.010 3.290 -1.646 1.00 95.69 69 LYS A C 1
ATOM 539 O O . LYS A 1 69 ? 10.359 2.196 -1.222 1.00 95.69 69 LYS A O 1
ATOM 544 N N . ARG A 1 70 ? 9.341 4.159 -0.885 1.00 96.19 70 ARG A N 1
ATOM 545 C CA . ARG A 1 70 ? 8.971 3.923 0.514 1.00 96.19 70 ARG A CA 1
ATOM 546 C C . ARG A 1 70 ? 7.563 4.436 0.763 1.00 96.19 70 ARG A C 1
ATOM 548 O O . ARG A 1 70 ? 7.326 5.637 0.645 1.00 96.19 70 ARG A O 1
ATOM 555 N N . LEU A 1 71 ? 6.650 3.543 1.113 1.00 97.50 71 LEU A N 1
ATOM 556 C CA . LEU A 1 71 ? 5.298 3.910 1.526 1.00 97.50 71 LEU A CA 1
ATOM 557 C C . LEU A 1 71 ? 5.223 3.746 3.040 1.00 97.50 71 LEU A C 1
ATOM 559 O O . LEU A 1 71 ? 5.242 2.629 3.546 1.00 97.50 71 LEU A O 1
ATOM 563 N N . ASP A 1 72 ? 5.201 4.867 3.752 1.00 96.56 72 ASP A N 1
ATOM 564 C CA . ASP A 1 72 ? 5.203 4.907 5.211 1.00 96.56 72 ASP A CA 1
ATOM 565 C C . ASP A 1 72 ? 3.844 5.386 5.724 1.00 96.56 72 ASP A C 1
ATOM 567 O O . ASP A 1 72 ? 3.515 6.571 5.642 1.00 96.56 72 ASP A O 1
ATOM 571 N N . PHE A 1 73 ? 3.053 4.456 6.257 1.00 97.00 73 PHE A N 1
ATOM 572 C CA . PHE A 1 73 ? 1.727 4.734 6.807 1.00 97.00 73 PHE A CA 1
ATOM 573 C C . PHE A 1 73 ? 1.772 5.085 8.300 1.00 97.00 73 PHE A C 1
ATOM 575 O O . PHE A 1 73 ? 0.738 5.414 8.888 1.00 97.00 73 PHE A O 1
ATOM 582 N N . THR A 1 74 ? 2.945 5.034 8.943 1.00 94.25 74 THR A N 1
ATOM 583 C CA . THR A 1 74 ? 3.068 5.201 10.401 1.00 94.25 74 THR A CA 1
ATOM 584 C C . THR A 1 74 ? 2.683 6.601 10.883 1.00 94.25 74 THR A C 1
ATOM 586 O O . THR A 1 74 ? 2.266 6.756 12.032 1.00 94.25 74 THR A O 1
ATOM 589 N N . GLY A 1 75 ? 2.727 7.603 9.997 1.00 92.44 75 GLY A N 1
ATOM 590 C CA . GLY A 1 75 ? 2.259 8.960 10.285 1.00 92.44 75 GLY A CA 1
ATOM 591 C C . GLY A 1 75 ? 0.747 9.070 10.533 1.00 92.44 75 GLY A C 1
ATOM 592 O O . GLY A 1 75 ? 0.307 10.017 11.181 1.00 92.44 75 GLY A O 1
ATOM 593 N N . ILE A 1 76 ? -0.054 8.085 10.106 1.00 94.19 76 ILE A N 1
ATOM 594 C CA . ILE A 1 76 ? -1.488 8.029 10.417 1.00 94.19 76 ILE A CA 1
ATOM 595 C C . ILE A 1 76 ? -1.650 7.467 11.833 1.00 94.19 76 ILE A C 1
ATOM 597 O O . ILE A 1 76 ? -1.476 6.270 12.058 1.00 94.19 76 ILE A O 1
ATOM 601 N N . THR A 1 77 ? -1.964 8.317 12.812 1.00 92.12 77 THR A N 1
ATOM 602 C CA . THR A 1 77 ? -1.997 7.944 14.243 1.00 92.12 77 THR A CA 1
ATOM 603 C C . THR A 1 77 ? -3.223 7.126 14.648 1.00 92.12 77 THR A C 1
ATOM 605 O O . THR A 1 77 ? -3.146 6.345 15.598 1.00 92.12 77 THR A O 1
ATOM 608 N N . ASN A 1 78 ? -4.340 7.282 13.929 1.00 91.75 78 ASN A N 1
ATOM 609 C CA . ASN A 1 78 ? -5.538 6.473 14.120 1.00 91.75 78 ASN A CA 1
ATOM 610 C C . ASN A 1 78 ? -5.373 5.122 13.386 1.00 91.75 78 ASN A C 1
ATOM 612 O O . ASN A 1 78 ? -5.316 5.110 12.156 1.00 91.75 78 ASN A O 1
ATOM 616 N N . PRO A 1 79 ? -5.343 3.982 14.093 1.00 93.31 79 PRO A N 1
ATOM 617 C CA . PRO A 1 79 ? -5.128 2.659 13.524 1.00 93.31 79 PRO A CA 1
ATOM 618 C C . PRO A 1 79 ? -6.241 2.214 12.574 1.00 93.31 79 PRO A C 1
ATOM 620 O O . PRO A 1 79 ? -5.960 1.482 11.629 1.00 93.31 79 PRO A O 1
ATOM 623 N N . ALA A 1 80 ? -7.489 2.648 12.782 1.00 93.25 80 ALA A N 1
ATOM 624 C CA . ALA A 1 80 ? -8.570 2.339 11.848 1.00 93.25 80 ALA A CA 1
ATOM 625 C C . ALA A 1 80 ? -8.326 3.045 10.508 1.00 93.25 80 ALA A C 1
ATOM 627 O O . ALA A 1 80 ? -8.345 2.403 9.463 1.00 93.25 80 ALA A O 1
ATOM 628 N N . LEU A 1 81 ? -7.991 4.341 10.549 1.00 94.31 81 LEU A N 1
ATOM 629 C CA . LEU A 1 81 ? -7.644 5.101 9.344 1.00 94.31 81 LEU A CA 1
ATOM 630 C C . LEU A 1 81 ? -6.365 4.582 8.687 1.00 94.31 81 LEU A C 1
ATOM 632 O O . LEU A 1 81 ? -6.295 4.536 7.464 1.00 94.31 81 LEU A O 1
ATOM 636 N N . ARG A 1 82 ? -5.371 4.154 9.474 1.00 96.81 82 ARG A N 1
ATOM 637 C CA . ARG A 1 82 ? -4.141 3.557 8.942 1.00 96.81 82 ARG A CA 1
ATOM 638 C C . ARG A 1 82 ? -4.439 2.272 8.178 1.00 96.81 82 ARG A C 1
ATOM 640 O O . ARG A 1 82 ? -3.956 2.114 7.061 1.00 96.81 82 ARG A O 1
ATOM 647 N N . LEU A 1 83 ? -5.255 1.383 8.751 1.00 97.19 83 LEU A N 1
ATOM 648 C CA . LEU A 1 83 ? -5.680 0.158 8.077 1.00 97.19 83 LEU A CA 1
ATOM 649 C C . LEU A 1 83 ? -6.432 0.484 6.783 1.00 97.19 83 LEU A C 1
ATOM 651 O O . LEU A 1 83 ? -6.037 0.004 5.726 1.00 97.19 83 LEU A O 1
ATOM 655 N N . THR A 1 84 ? -7.433 1.369 6.838 1.00 96.81 84 THR A N 1
ATOM 656 C CA . THR A 1 84 ? -8.185 1.791 5.646 1.00 96.81 84 THR A CA 1
ATOM 657 C C . THR A 1 84 ? -7.279 2.408 4.579 1.00 96.81 84 THR A C 1
ATOM 659 O O . THR A 1 84 ? -7.449 2.124 3.398 1.00 96.81 84 THR A O 1
ATOM 662 N N . ALA A 1 85 ? -6.293 3.223 4.960 1.00 97.69 85 ALA A N 1
ATOM 663 C CA . ALA A 1 85 ? -5.353 3.826 4.019 1.00 97.69 85 ALA A CA 1
ATOM 664 C C . ALA A 1 85 ? -4.499 2.771 3.301 1.00 97.69 85 ALA A C 1
ATOM 666 O O . ALA A 1 85 ? -4.316 2.859 2.086 1.00 97.69 85 ALA A O 1
ATOM 667 N N . LYS A 1 86 ? -4.025 1.751 4.027 1.00 98.00 86 LYS A N 1
ATOM 668 C CA . LYS A 1 86 ? -3.301 0.615 3.442 1.00 98.00 86 LYS A CA 1
ATOM 669 C C . LYS A 1 86 ? -4.190 -0.168 2.479 1.00 98.00 86 LYS A C 1
ATOM 671 O O . LYS A 1 86 ? -3.779 -0.422 1.351 1.00 98.00 86 LYS A O 1
ATOM 676 N N . GLU A 1 87 ? -5.415 -0.500 2.890 1.00 98.31 87 GLU A N 1
ATOM 677 C CA . GLU A 1 87 ? -6.399 -1.202 2.050 1.00 98.31 87 GLU A CA 1
ATOM 678 C C . GLU A 1 87 ? -6.720 -0.418 0.775 1.00 98.31 87 GLU A C 1
ATOM 680 O O . GLU A 1 87 ? -6.768 -0.986 -0.315 1.00 98.31 87 GLU A O 1
ATOM 685 N N . TYR A 1 88 ? -6.879 0.898 0.899 1.00 98.00 88 TYR A N 1
ATOM 686 C CA . TYR A 1 88 ? -7.133 1.786 -0.225 1.00 98.00 88 TYR A CA 1
ATOM 687 C C . TYR A 1 88 ? -5.952 1.830 -1.202 1.00 98.00 88 TYR A C 1
ATOM 689 O O . TYR A 1 88 ? -6.143 1.619 -2.398 1.00 98.00 88 TYR A O 1
ATOM 697 N N . VAL A 1 89 ? -4.723 2.051 -0.718 1.00 98.25 89 VAL A N 1
ATOM 698 C CA . VAL A 1 89 ? -3.533 2.070 -1.588 1.00 98.25 89 VAL A CA 1
ATOM 699 C C . VAL A 1 89 ? -3.310 0.706 -2.247 1.00 98.25 89 VAL A C 1
ATOM 701 O O . VAL A 1 89 ? -3.002 0.670 -3.436 1.00 98.25 89 VAL A O 1
ATOM 704 N N . PHE A 1 90 ? -3.527 -0.400 -1.527 1.00 98.50 90 PHE A N 1
ATOM 705 C CA . PHE A 1 90 ? -3.476 -1.749 -2.098 1.00 98.50 90 PHE A CA 1
ATOM 706 C C . PHE A 1 90 ? -4.499 -1.915 -3.230 1.00 98.50 90 PHE A C 1
ATOM 708 O O . PHE A 1 90 ? -4.136 -2.303 -4.337 1.00 98.50 90 PHE A O 1
ATOM 715 N N . ALA A 1 91 ? -5.761 -1.539 -3.005 1.00 98.25 91 ALA A N 1
ATOM 716 C CA . ALA A 1 91 ? -6.814 -1.647 -4.015 1.00 98.25 91 ALA A CA 1
ATOM 717 C C . ALA A 1 91 ? -6.524 -0.824 -5.285 1.00 98.25 91 ALA A C 1
ATOM 719 O O . ALA A 1 91 ? -6.892 -1.231 -6.385 1.00 98.25 91 ALA A O 1
ATOM 720 N N . LEU A 1 92 ? -5.836 0.314 -5.154 1.00 97.94 92 LEU A N 1
ATOM 721 C CA . LEU A 1 92 ? -5.434 1.149 -6.290 1.00 97.94 92 LEU A CA 1
ATOM 722 C C . LEU A 1 92 ? -4.336 0.523 -7.163 1.00 97.94 92 LEU A C 1
ATOM 724 O O . LEU A 1 92 ? -4.248 0.850 -8.350 1.00 97.94 92 LEU A O 1
ATOM 728 N N . VAL A 1 93 ? -3.487 -0.334 -6.594 1.00 98.00 93 VAL A N 1
ATOM 729 C CA . VAL A 1 93 ? -2.384 -0.986 -7.323 1.00 98.00 93 VAL A CA 1
ATOM 730 C C . VAL A 1 93 ? -2.694 -2.435 -7.698 1.00 98.00 93 VAL A C 1
ATOM 732 O O . VAL A 1 93 ? -2.077 -2.950 -8.624 1.00 98.00 93 VAL A O 1
ATOM 735 N N . VAL A 1 94 ? -3.689 -3.057 -7.055 1.00 98.12 94 VAL A N 1
ATOM 736 C CA . VAL A 1 94 ? -4.154 -4.429 -7.321 1.00 98.12 94 VAL A CA 1
ATOM 737 C C . VAL A 1 94 ? -5.654 -4.456 -7.674 1.00 98.12 94 VAL A C 1
ATOM 739 O O . VAL A 1 94 ? -6.465 -5.052 -6.958 1.00 98.12 94 VAL A O 1
ATOM 742 N N . PRO A 1 95 ? -6.080 -3.817 -8.778 1.00 97.62 95 PRO A N 1
ATOM 743 C CA . PRO A 1 95 ? -7.498 -3.723 -9.132 1.00 97.62 95 PRO A CA 1
ATOM 744 C C . PRO A 1 95 ? -8.134 -5.071 -9.506 1.00 97.62 95 PRO A C 1
ATOM 746 O O . PRO A 1 95 ? -9.356 -5.206 -9.464 1.00 97.62 95 PRO A O 1
ATOM 749 N N . GLU A 1 96 ? -7.319 -6.062 -9.876 1.00 96.62 96 GLU A N 1
ATOM 750 C CA . GLU A 1 96 ? -7.761 -7.400 -10.288 1.00 96.62 96 GLU A CA 1
ATOM 751 C C . GLU A 1 96 ? -7.954 -8.369 -9.112 1.00 96.62 96 GLU A C 1
ATOM 753 O O . GLU A 1 96 ? -8.480 -9.466 -9.300 1.00 96.62 96 GLU A O 1
ATOM 758 N N . HIS A 1 97 ? -7.586 -7.978 -7.887 1.00 97.69 97 HIS A N 1
ATOM 759 C CA . HIS A 1 97 ? -7.827 -8.809 -6.710 1.00 97.69 97 HIS A CA 1
ATOM 760 C C . HIS A 1 97 ? -9.335 -9.040 -6.518 1.00 97.69 97 HIS A C 1
ATOM 762 O O . HIS A 1 97 ? -10.122 -8.093 -6.574 1.00 97.69 97 HIS A O 1
ATOM 768 N N . GLU A 1 98 ? -9.759 -10.274 -6.219 1.00 97.19 98 GLU A N 1
ATOM 769 C CA . GLU A 1 98 ? -11.182 -10.665 -6.182 1.00 97.19 98 GLU A CA 1
ATOM 770 C C . GLU A 1 98 ? -12.059 -9.738 -5.319 1.00 97.19 98 GLU A C 1
ATOM 772 O O . GLU A 1 98 ? -13.161 -9.350 -5.711 1.00 97.19 98 GLU A O 1
ATOM 777 N N . ARG A 1 99 ? -11.546 -9.320 -4.155 1.00 97.62 99 ARG A N 1
ATOM 778 C CA . ARG A 1 99 ? -12.249 -8.417 -3.227 1.00 97.62 99 ARG A CA 1
ATOM 779 C C . ARG A 1 99 ? -12.361 -6.990 -3.745 1.00 97.62 99 ARG A C 1
ATOM 781 O O . ARG A 1 99 ? -13.333 -6.320 -3.419 1.00 97.62 99 ARG A O 1
ATOM 788 N N . VAL A 1 100 ? -11.403 -6.544 -4.555 1.00 97.88 100 VAL A N 1
ATOM 789 C CA . VAL A 1 100 ? -11.429 -5.227 -5.200 1.00 97.88 100 VAL A CA 1
ATOM 790 C C . VAL A 1 100 ? -12.365 -5.266 -6.403 1.00 97.88 100 VAL A C 1
ATOM 792 O O . VAL A 1 100 ? -13.202 -4.381 -6.556 1.00 97.88 100 VAL A O 1
ATOM 795 N N .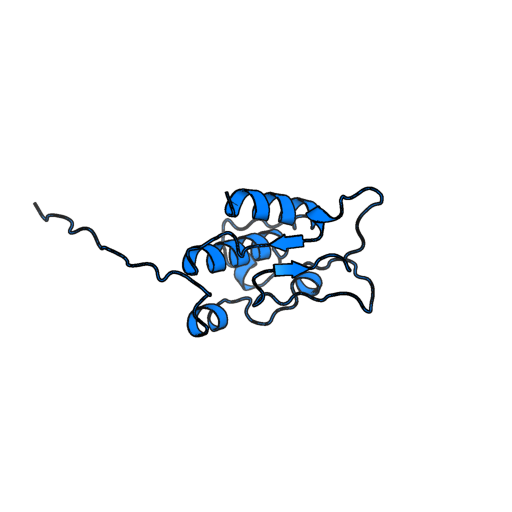 LEU A 1 101 ? -12.318 -6.339 -7.202 1.00 96.88 101 LEU A N 1
ATOM 796 C CA . LEU A 1 101 ? -13.201 -6.517 -8.353 1.00 96.88 101 LEU A CA 1
ATOM 797 C C . LEU A 1 101 ? -14.688 -6.503 -7.978 1.00 96.88 101 LEU A C 1
ATOM 799 O O . LEU A 1 101 ? -15.507 -6.016 -8.766 1.00 96.88 101 LEU A O 1
ATOM 803 N N . ALA A 1 102 ? -15.021 -7.014 -6.789 1.00 97.00 102 ALA A N 1
ATOM 804 C CA . ALA A 1 102 ? -16.375 -7.031 -6.245 1.00 97.00 102 ALA A CA 1
ATOM 805 C C . ALA A 1 102 ? -16.937 -5.631 -5.923 1.00 97.00 102 ALA A C 1
ATOM 807 O O . ALA A 1 102 ? -18.150 -5.486 -5.778 1.00 97.00 102 ALA A O 1
ATOM 808 N N . LEU A 1 103 ? -16.089 -4.602 -5.817 1.00 96.69 103 LEU A N 1
ATOM 809 C CA . LEU A 1 103 ? -16.511 -3.230 -5.541 1.00 96.69 103 LEU A CA 1
ATOM 810 C C . LEU A 1 103 ? -16.946 -2.538 -6.848 1.00 96.69 103 LEU A C 1
ATOM 812 O O . LEU A 1 103 ? -16.116 -2.370 -7.745 1.00 96.69 103 LEU A O 1
ATOM 816 N N . PRO A 1 104 ? -18.211 -2.091 -6.984 1.00 95.00 104 PRO A N 1
ATOM 817 C CA . PRO A 1 104 ? -18.719 -1.536 -8.243 1.00 95.00 104 PRO A CA 1
ATOM 818 C C . PRO A 1 104 ? -17.918 -0.336 -8.761 1.00 95.00 104 PRO A C 1
ATOM 820 O O . PRO A 1 104 ? -17.630 -0.256 -9.951 1.00 95.00 104 PRO A O 1
ATOM 823 N N . GLU A 1 105 ? -17.504 0.555 -7.859 1.00 95.00 105 GLU A N 1
ATOM 824 C CA . GLU A 1 105 ? -16.803 1.804 -8.187 1.00 95.00 105 GLU A CA 1
ATOM 825 C C . GLU A 1 105 ? -15.274 1.689 -8.092 1.00 95.00 105 GLU A C 1
ATOM 827 O O . GLU A 1 105 ? -14.564 2.682 -8.258 1.00 95.00 105 GLU A O 1
ATOM 832 N N . ALA A 1 106 ? -14.736 0.490 -7.834 1.00 95.50 106 ALA A N 1
ATOM 833 C CA . ALA A 1 106 ? -13.292 0.313 -7.824 1.00 95.50 106 ALA A CA 1
ATOM 834 C C . ALA A 1 106 ? -12.701 0.571 -9.211 1.00 95.50 106 ALA A C 1
ATOM 836 O O . ALA A 1 106 ? -13.191 0.085 -10.240 1.00 95.50 106 ALA A O 1
ATOM 837 N N . ARG A 1 107 ? -11.594 1.314 -9.214 1.00 93.62 107 ARG A N 1
ATOM 838 C CA . ARG A 1 107 ? -10.772 1.527 -10.400 1.00 93.62 107 ARG A CA 1
ATOM 839 C C . ARG A 1 107 ? -10.288 0.177 -10.932 1.00 93.62 107 ARG A C 1
ATOM 841 O O . ARG A 1 107 ? -9.883 -0.680 -10.159 1.00 93.62 107 ARG A O 1
ATOM 848 N N . ARG A 1 108 ? -10.308 0.008 -12.257 1.00 96.19 108 ARG A N 1
ATOM 849 C CA . ARG A 1 108 ? -9.930 -1.251 -12.929 1.00 96.19 108 ARG A CA 1
ATOM 850 C C . ARG A 1 108 ? -8.527 -1.245 -13.534 1.00 96.19 108 ARG A C 1
ATOM 852 O O . ARG A 1 108 ? -7.991 -2.296 -13.843 1.00 96.19 108 ARG A O 1
ATOM 859 N N . GLU A 1 109 ? -7.925 -0.069 -13.674 1.00 96.62 109 GLU A N 1
ATOM 860 C CA . GLU A 1 109 ? -6.568 0.098 -14.195 1.00 96.62 109 GLU A CA 1
ATOM 861 C C . GLU A 1 109 ? -5.564 0.282 -13.047 1.00 96.62 109 GLU A C 1
ATOM 863 O O . GLU A 1 109 ? -5.740 1.219 -12.253 1.00 96.62 109 GLU A O 1
ATOM 868 N N . PRO A 1 110 ? -4.497 -0.534 -12.968 1.00 97.31 110 PRO A N 1
ATOM 869 C CA . PRO A 1 110 ? -3.557 -0.477 -11.856 1.00 97.31 110 PRO A CA 1
ATOM 870 C C . PRO A 1 110 ? -2.735 0.808 -11.898 1.00 97.31 110 PRO A C 1
ATOM 872 O O . PRO A 1 110 ? -2.255 1.242 -12.950 1.00 97.31 110 PRO A O 1
ATOM 875 N N . TYR A 1 111 ? -2.535 1.415 -10.732 1.00 96.94 111 TYR A N 1
ATOM 876 C CA . TYR A 1 111 ? -1.567 2.491 -10.583 1.00 96.94 111 TYR A CA 1
ATOM 877 C C . TYR A 1 111 ? -0.131 1.965 -10.516 1.00 96.94 111 TYR A C 1
ATOM 879 O O . TYR A 1 111 ? 0.154 0.884 -10.003 1.00 96.94 111 TYR A O 1
ATOM 887 N N . LYS A 1 112 ? 0.798 2.785 -11.013 1.00 94.94 112 LYS A N 1
ATOM 888 C CA . LYS A 1 112 ? 2.239 2.527 -10.925 1.00 94.94 112 LYS A CA 1
ATOM 889 C C . LYS A 1 112 ? 2.748 2.760 -9.494 1.00 94.94 112 LYS A C 1
ATOM 891 O O . LYS A 1 112 ? 2.143 3.558 -8.768 1.00 94.94 112 LYS A O 1
ATOM 896 N N . PRO A 1 113 ? 3.877 2.152 -9.088 1.00 93.19 113 PRO A N 1
ATOM 897 C CA . PRO A 1 113 ? 4.387 2.311 -7.729 1.00 93.19 113 PRO A CA 1
ATOM 898 C C . PRO A 1 113 ? 4.692 3.776 -7.356 1.00 93.19 113 PRO A C 1
ATOM 900 O O . PRO A 1 113 ? 4.489 4.179 -6.213 1.00 93.19 113 PRO A O 1
ATOM 903 N N . GLU A 1 114 ? 5.080 4.626 -8.314 1.00 94.38 114 GLU A N 1
ATOM 904 C CA . GLU A 1 114 ? 5.273 6.063 -8.077 1.00 94.38 114 GLU A CA 1
ATOM 905 C C . GLU A 1 114 ? 3.969 6.789 -7.714 1.00 94.38 114 GLU A C 1
ATOM 907 O O . GLU A 1 114 ? 3.970 7.727 -6.916 1.00 94.38 114 GLU A O 1
ATOM 912 N N . SER A 1 115 ? 2.840 6.364 -8.287 1.00 95.31 115 SER A N 1
ATOM 913 C CA . SER A 1 115 ? 1.521 6.893 -7.936 1.00 95.31 115 SER A CA 1
ATOM 914 C C . SER A 1 115 ? 1.100 6.440 -6.538 1.00 95.31 115 SER A C 1
ATOM 916 O O . SER A 1 115 ? 0.559 7.248 -5.787 1.00 95.31 115 SER A O 1
ATOM 918 N N . ALA A 1 116 ? 1.407 5.196 -6.161 1.00 95.19 116 ALA A N 1
ATOM 919 C CA . ALA A 1 116 ? 1.135 4.663 -4.826 1.00 95.19 116 ALA A CA 1
ATOM 920 C C . ALA A 1 116 ? 1.814 5.497 -3.723 1.00 95.19 116 ALA A C 1
ATOM 922 O O . ALA A 1 116 ? 1.181 5.843 -2.724 1.00 95.19 116 ALA A O 1
ATOM 923 N N . PHE A 1 117 ? 3.062 5.921 -3.952 1.00 95.56 117 PHE A N 1
ATOM 924 C CA . PHE A 1 117 ? 3.755 6.867 -3.074 1.00 95.56 117 PHE A CA 1
ATOM 925 C C . PHE A 1 117 ? 2.998 8.194 -2.918 1.00 95.56 117 PHE A C 1
ATOM 927 O O . PHE A 1 117 ? 2.829 8.679 -1.800 1.00 95.56 117 PHE A O 1
ATOM 934 N N . ASN A 1 118 ? 2.506 8.779 -4.017 1.00 95.88 118 ASN A N 1
ATOM 935 C CA . ASN A 1 118 ? 1.766 10.043 -3.955 1.00 95.88 118 ASN A CA 1
ATOM 936 C C . ASN A 1 118 ? 0.481 9.915 -3.125 1.00 95.88 118 ASN A C 1
ATOM 938 O O . ASN A 1 118 ? 0.194 10.805 -2.326 1.00 95.88 118 ASN A O 1
ATOM 942 N N . PHE A 1 119 ? -0.255 8.808 -3.266 1.00 96.50 119 PHE A N 1
ATOM 943 C CA . PHE A 1 119 ? -1.441 8.545 -2.446 1.00 96.50 119 PHE A CA 1
ATOM 944 C C . PHE A 1 119 ? -1.082 8.372 -0.969 1.00 96.50 119 PHE A C 1
ATOM 946 O O . PHE A 1 119 ? -1.715 8.988 -0.116 1.00 96.50 119 PHE A O 1
ATOM 953 N N . CYS A 1 120 ? -0.025 7.615 -0.659 1.00 96.88 120 CYS A N 1
ATOM 954 C CA . CYS A 1 120 ? 0.469 7.472 0.711 1.00 96.88 120 CYS A CA 1
ATOM 955 C C . CYS A 1 120 ? 0.787 8.840 1.338 1.00 96.88 120 CYS A C 1
ATOM 957 O O . CYS A 1 120 ? 0.327 9.142 2.436 1.00 96.88 120 CYS A O 1
ATOM 959 N N . VAL A 1 121 ? 1.507 9.711 0.621 1.00 95.31 121 VAL A N 1
ATOM 960 C CA . VAL A 1 121 ? 1.833 11.068 1.097 1.00 95.31 121 VAL A CA 1
ATOM 961 C C . VAL A 1 121 ? 0.584 11.923 1.316 1.00 95.31 121 VAL A C 1
ATOM 963 O O . VAL A 1 121 ? 0.565 12.730 2.241 1.00 95.31 121 VAL A O 1
ATOM 966 N N . GLN A 1 122 ? -0.443 11.783 0.476 1.00 95.88 122 GLN A N 1
ATOM 967 C CA . GLN A 1 122 ? -1.697 12.527 0.623 1.00 95.88 122 GLN A CA 1
ATOM 968 C C . GLN A 1 122 ? -2.520 12.068 1.829 1.00 95.88 122 GLN A C 1
ATOM 970 O O . GLN A 1 122 ? -3.168 12.900 2.447 1.00 95.88 122 GLN A O 1
ATOM 975 N N . LEU A 1 123 ? -2.486 10.776 2.164 1.00 94.75 123 LEU A N 1
ATOM 976 C CA . LEU A 1 123 ? -3.263 10.195 3.267 1.00 94.75 123 LEU A CA 1
ATOM 977 C C . LEU A 1 123 ? -2.622 10.409 4.643 1.00 94.75 123 LEU A C 1
ATOM 979 O O . LEU A 1 123 ? -3.312 10.367 5.655 1.00 94.75 123 LEU A O 1
ATOM 983 N N . VAL A 1 124 ? -1.302 10.598 4.685 1.00 90.31 124 VAL A N 1
ATOM 984 C CA . VAL A 1 124 ? -0.549 10.851 5.925 1.00 90.31 124 VAL A CA 1
ATOM 985 C C . VAL A 1 124 ? -0.639 12.321 6.373 1.00 90.31 124 VAL A C 1
ATOM 987 O O . VAL A 1 124 ? -0.313 12.625 7.519 1.00 90.31 124 VAL A O 1
ATOM 990 N N . ARG A 1 125 ? -1.049 13.235 5.485 1.00 72.44 125 ARG A N 1
ATOM 991 C CA . ARG A 1 125 ? -1.182 14.677 5.758 1.00 72.44 125 ARG A CA 1
ATOM 992 C C . ARG A 1 125 ? -2.551 15.029 6.318 1.00 72.44 125 ARG A C 1
ATOM 994 O O . ARG A 1 125 ? -2.581 15.940 7.172 1.00 72.44 125 ARG A O 1
#